Protein AF-A0A2P2NLT2-F1 (afdb_monomer_lite)

Radius of gyration: 26.63 Å; chains: 1; bounding box: 58×68×46 Å

Sequence (73 aa):
MRKFRSRYMYYSYCYDTVRYPVPLPECVIDPYEKERFKDTGRLKFGGSHQSNKRRSRRRSRVRVVSASEDQSV

Foldseek 3Di:
DVVCCQQPPFFDPQQQCVVPVDGDPPDDDDVVSNVQADNRRGGPDDPPPPPPDDDDDDDDPPPPPDDDDDDDD

Organism: Rhizophora mucronata (NCBI:txid61149)

Structure (mmCIF, N/CA/C/O backbone):
data_AF-A0A2P2NLT2-F1
#
_entry.id   AF-A0A2P2NLT2-F1
#
loop_
_atom_site.group_PDB
_atom_site.id
_atom_site.type_symbol
_atom_site.label_atom_id
_atom_site.label_alt_id
_atom_site.label_comp_id
_atom_site.label_asym_id
_atom_site.label_entity_id
_atom_site.label_seq_id
_atom_site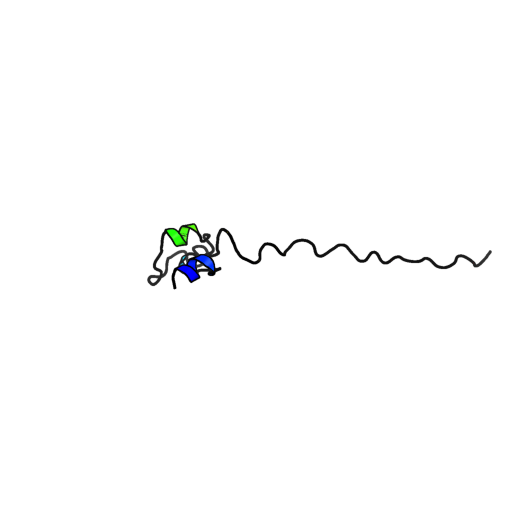.pdbx_PDB_ins_code
_atom_site.Cartn_x
_atom_site.Cartn_y
_atom_site.Cartn_z
_atom_site.occupancy
_atom_site.B_iso_or_equiv
_atom_site.auth_seq_id
_atom_site.auth_comp_id
_atom_site.auth_asym_id
_atom_site.auth_atom_id
_atom_site.pdbx_PDB_model_num
ATOM 1 N N . MET A 1 1 ? -7.992 0.361 15.409 1.00 65.12 1 MET A N 1
ATOM 2 C CA . MET A 1 1 ? -6.881 0.732 14.494 1.00 65.12 1 MET A CA 1
ATOM 3 C C . MET A 1 1 ? -7.218 0.747 12.989 1.00 65.12 1 MET A C 1
ATOM 5 O O . MET A 1 1 ? -6.420 1.279 12.225 1.00 65.12 1 MET A O 1
ATOM 9 N N . ARG A 1 2 ? -8.386 0.258 12.526 1.00 73.00 2 ARG A N 1
ATOM 10 C CA . ARG A 1 2 ? -8.743 0.223 11.082 1.00 73.00 2 ARG A CA 1
ATOM 11 C C . ARG A 1 2 ? -8.806 1.606 10.410 1.00 73.00 2 ARG A C 1
ATOM 13 O O . ARG A 1 2 ? -8.234 1.793 9.342 1.00 73.00 2 ARG A O 1
ATOM 20 N N . LYS A 1 3 ? -9.411 2.608 11.068 1.00 77.81 3 LYS A N 1
ATOM 21 C CA . LYS A 1 3 ? -9.504 3.988 10.535 1.00 77.81 3 LYS A CA 1
ATOM 22 C C . LYS A 1 3 ? -8.129 4.589 10.222 1.00 77.81 3 LYS A C 1
ATOM 24 O O . LYS A 1 3 ? -7.957 5.183 9.161 1.00 77.81 3 LYS A O 1
ATOM 29 N N . PHE A 1 4 ? -7.150 4.382 11.104 1.00 77.19 4 PHE A N 1
ATOM 30 C CA . PHE A 1 4 ? -5.784 4.864 10.903 1.00 77.19 4 PHE A CA 1
ATOM 31 C C . PHE A 1 4 ? -5.119 4.176 9.707 1.00 77.19 4 PHE A C 1
ATOM 33 O O . PHE A 1 4 ? -4.640 4.853 8.801 1.00 77.19 4 PHE A O 1
ATOM 40 N N . ARG A 1 5 ? -5.179 2.839 9.651 1.00 77.31 5 ARG A N 1
ATOM 41 C CA . ARG A 1 5 ? -4.600 2.056 8.548 1.00 77.31 5 ARG A CA 1
ATOM 42 C C . ARG A 1 5 ? -5.186 2.455 7.194 1.00 77.31 5 ARG A C 1
ATOM 44 O O . ARG A 1 5 ? -4.441 2.689 6.255 1.00 77.31 5 ARG A O 1
ATOM 51 N N . SER A 1 6 ? -6.500 2.661 7.122 1.00 75.75 6 SER A N 1
ATOM 52 C CA . SER A 1 6 ? -7.161 3.053 5.872 1.00 75.75 6 SER A CA 1
ATOM 53 C C . SER A 1 6 ? -6.718 4.419 5.325 1.00 75.75 6 SER A C 1
ATOM 55 O O . SER A 1 6 ? -6.776 4.639 4.116 1.00 75.75 6 SER A O 1
ATOM 57 N N . ARG A 1 7 ? -6.320 5.356 6.201 1.00 76.06 7 ARG A N 1
ATOM 58 C CA . ARG A 1 7 ? -6.036 6.753 5.831 1.00 76.06 7 ARG A CA 1
ATOM 59 C C . ARG A 1 7 ? -4.550 7.079 5.747 1.00 76.06 7 ARG A C 1
ATOM 61 O O . ARG A 1 7 ? -4.168 7.868 4.894 1.00 76.06 7 ARG A O 1
ATOM 68 N N . TYR A 1 8 ? -3.736 6.504 6.626 1.00 79.62 8 TYR A N 1
ATOM 69 C CA . TYR A 1 8 ? -2.333 6.895 6.788 1.00 79.62 8 TYR A CA 1
ATOM 70 C C . TYR A 1 8 ? -1.349 5.817 6.342 1.00 79.62 8 TYR A C 1
ATOM 72 O O . TYR A 1 8 ? -0.156 6.092 6.226 1.00 79.62 8 TYR A O 1
ATOM 80 N N . MET A 1 9 ? -1.811 4.589 6.086 1.00 82.44 9 MET A N 1
ATOM 81 C CA . MET A 1 9 ? -0.908 3.533 5.657 1.00 82.44 9 MET A CA 1
ATOM 82 C C . MET A 1 9 ? -0.531 3.720 4.186 1.00 82.44 9 MET A C 1
ATOM 84 O O . MET A 1 9 ? -1.379 3.714 3.299 1.00 82.44 9 MET A O 1
ATOM 88 N N . TYR A 1 10 ? 0.763 3.896 3.935 1.00 83.44 10 TYR A N 1
ATOM 89 C CA . TYR A 1 10 ? 1.296 4.148 2.596 1.00 83.44 10 TYR A CA 1
ATOM 90 C C . TYR A 1 10 ? 1.568 2.862 1.799 1.00 83.44 10 TYR A C 1
ATOM 92 O O . TYR A 1 10 ? 1.507 2.855 0.566 1.00 83.44 10 TYR A O 1
ATOM 100 N N . TYR A 1 11 ? 1.872 1.779 2.510 1.00 88.69 11 TYR A N 1
ATOM 101 C CA . TYR A 1 11 ? 2.293 0.507 1.943 1.00 88.69 11 TYR A CA 1
ATOM 102 C C . TYR A 1 11 ? 1.819 -0.647 2.820 1.00 88.69 11 TYR A C 1
ATOM 104 O O . TYR A 1 11 ? 1.918 -0.553 4.040 1.00 88.69 11 TYR A O 1
ATOM 112 N N . SER A 1 12 ? 1.353 -1.728 2.201 1.00 87.31 12 SER A N 1
ATOM 113 C CA . SER A 1 12 ? 1.000 -2.981 2.863 1.00 87.31 12 SER A CA 1
ATOM 114 C C . SER A 1 12 ? 1.509 -4.160 2.040 1.00 87.31 12 SER A C 1
ATOM 116 O O . SER A 1 12 ? 1.179 -4.287 0.863 1.00 87.31 12 SER A O 1
ATOM 118 N N . TYR A 1 13 ? 2.289 -5.034 2.675 1.00 88.81 13 TYR A N 1
ATOM 119 C CA . TYR A 1 13 ? 2.901 -6.193 2.022 1.00 88.81 13 TYR A CA 1
ATOM 120 C C . TYR A 1 1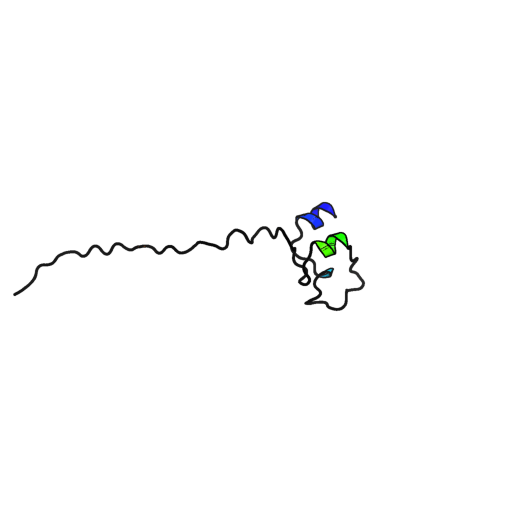3 ? 1.874 -7.254 1.608 1.00 88.81 13 TYR A C 1
ATOM 122 O O . TYR A 1 13 ? 2.054 -7.901 0.586 1.00 88.81 13 TYR A O 1
ATOM 130 N N . CYS A 1 14 ? 0.771 -7.394 2.351 1.00 89.19 14 CYS A N 1
ATOM 131 C CA . CYS A 1 14 ? -0.273 -8.377 2.047 1.00 89.19 14 CYS A CA 1
ATOM 132 C C . CYS A 1 14 ? -0.969 -8.139 0.698 1.00 89.19 14 CYS A C 1
ATOM 134 O O . CYS A 1 14 ? -1.592 -9.051 0.165 1.00 89.19 14 CYS A O 1
ATOM 136 N N . TYR A 1 15 ? -0.886 -6.919 0.158 1.00 89.69 15 TYR A N 1
ATOM 137 C CA . TYR A 1 15 ? -1.457 -6.564 -1.143 1.00 89.69 15 TYR A CA 1
ATOM 138 C C . TYR A 1 15 ? -0.382 -6.410 -2.236 1.00 89.69 15 TYR A C 1
ATOM 140 O O . TYR A 1 15 ? -0.717 -6.024 -3.353 1.00 89.69 15 TYR A O 1
ATOM 148 N N . ASP A 1 16 ? 0.895 -6.676 -1.928 1.00 91.88 16 ASP A N 1
ATOM 149 C CA . ASP A 1 16 ? 1.996 -6.638 -2.896 1.00 91.88 16 ASP A CA 1
ATOM 150 C C . ASP A 1 16 ? 2.129 -7.989 -3.612 1.00 91.88 16 ASP A C 1
ATOM 152 O O . ASP A 1 16 ? 2.848 -8.887 -3.173 1.00 91.88 16 ASP A O 1
ATOM 156 N N . THR A 1 17 ? 1.430 -8.119 -4.735 1.00 89.88 17 THR A N 1
ATOM 157 C CA . THR A 1 17 ? 1.453 -9.311 -5.590 1.00 89.88 17 THR A CA 1
ATOM 158 C C . THR A 1 17 ? 2.678 -9.360 -6.499 1.00 89.88 17 THR A C 1
ATOM 160 O O . THR A 1 17 ? 2.996 -10.423 -7.030 1.00 89.88 17 THR A O 1
ATOM 163 N N . VAL A 1 18 ? 3.398 -8.241 -6.659 1.00 91.12 18 VAL A N 1
ATOM 164 C CA . VAL A 1 18 ? 4.661 -8.197 -7.413 1.00 91.12 18 VAL A CA 1
ATOM 165 C C . VAL A 1 18 ? 5.763 -8.904 -6.632 1.00 91.12 18 VAL A C 1
ATOM 167 O O . VAL A 1 18 ? 6.577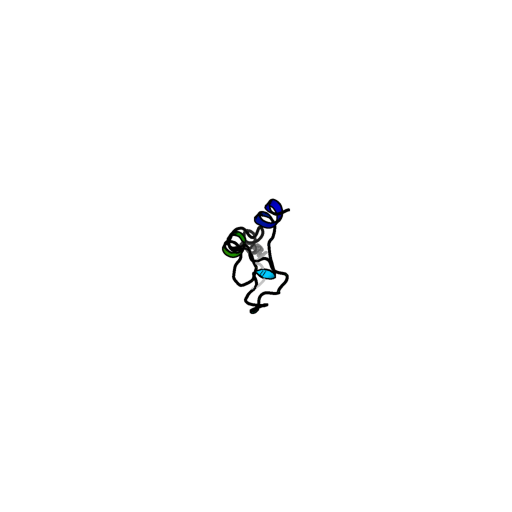 -9.617 -7.217 1.00 91.12 18 VAL A O 1
ATOM 170 N N . ARG A 1 19 ? 5.793 -8.712 -5.309 1.00 90.50 19 ARG A N 1
ATOM 171 C CA . ARG A 1 19 ? 6.799 -9.326 -4.437 1.00 90.50 19 ARG A CA 1
ATOM 172 C C . ARG A 1 19 ? 6.362 -10.670 -3.868 1.00 90.50 19 ARG A C 1
ATOM 174 O O . ARG A 1 19 ? 7.193 -11.565 -3.735 1.00 90.50 19 ARG A O 1
ATOM 181 N N . TYR A 1 20 ? 5.081 -10.807 -3.540 1.00 89.62 20 TYR A N 1
ATOM 182 C CA . TYR A 1 20 ? 4.510 -12.005 -2.935 1.00 89.62 20 TYR A CA 1
ATOM 183 C C . TYR A 1 20 ? 3.331 -12.497 -3.787 1.00 89.62 20 TYR A C 1
ATOM 185 O O . TYR A 1 20 ? 2.180 -12.165 -3.504 1.00 89.62 20 TYR A O 1
ATOM 193 N N . PRO A 1 21 ? 3.588 -13.286 -4.849 1.00 85.56 21 PRO A N 1
ATOM 194 C CA . PRO A 1 21 ? 2.525 -13.790 -5.722 1.00 85.56 21 PRO A CA 1
ATOM 195 C C . PRO A 1 21 ? 1.592 -14.775 -5.004 1.00 85.56 21 PRO A C 1
ATOM 197 O O . PRO A 1 21 ? 0.426 -14.903 -5.370 1.00 85.56 21 PRO A O 1
ATOM 200 N N . VAL A 1 22 ? 2.092 -15.452 -3.965 1.00 87.88 22 VAL A N 1
ATOM 201 C CA . VAL A 1 22 ? 1.295 -16.301 -3.077 1.00 87.88 22 VAL A CA 1
ATOM 202 C C . VAL A 1 22 ? 1.007 -15.516 -1.793 1.00 87.88 22 VAL A C 1
ATOM 204 O O . VAL A 1 22 ? 1.960 -15.089 -1.133 1.00 87.88 22 VAL A O 1
ATOM 207 N N . PRO A 1 23 ? -0.270 -15.304 -1.422 1.00 80.50 23 PRO A N 1
ATOM 208 C CA . PRO A 1 23 ? -0.615 -14.580 -0.206 1.00 80.50 23 PRO A CA 1
ATOM 209 C C . PRO A 1 23 ? -0.166 -15.369 1.027 1.00 80.50 23 PRO A C 1
ATOM 211 O O . PRO A 1 23 ? -0.388 -16.577 1.123 1.00 80.50 23 PRO A O 1
ATOM 214 N N . LEU A 1 24 ? 0.462 -14.676 1.977 1.00 84.94 24 LEU A N 1
ATOM 215 C CA . LEU A 1 24 ? 0.890 -15.289 3.231 1.00 84.94 24 LEU A CA 1
ATOM 216 C C . LEU A 1 24 ? -0.345 -15.698 4.060 1.00 84.94 24 LEU A C 1
ATOM 218 O O . LEU A 1 24 ? -1.331 -14.959 4.080 1.00 84.94 24 LEU A O 1
ATOM 222 N N . PRO A 1 25 ? -0.302 -16.833 4.783 1.00 85.56 25 PRO A N 1
ATOM 223 C CA . PRO A 1 25 ? -1.459 -17.377 5.508 1.00 85.56 25 PRO A CA 1
ATOM 224 C C . PRO A 1 25 ? -1.954 -16.484 6.660 1.00 85.56 25 PRO A C 1
ATOM 226 O O . PRO A 1 25 ? -3.086 -16.616 7.111 1.00 85.56 25 PRO A O 1
ATOM 229 N N . GLU A 1 26 ? -1.127 -15.550 7.122 1.00 88.56 26 GLU A N 1
ATOM 230 C CA . GLU A 1 26 ? -1.471 -14.530 8.121 1.00 88.56 26 GLU A CA 1
ATOM 231 C C . GLU A 1 26 ? -2.232 -13.323 7.541 1.00 88.56 26 GLU A C 1
ATOM 233 O O . GLU A 1 26 ? -2.802 -12.520 8.285 1.00 88.56 26 GLU A O 1
ATOM 238 N N . CYS A 1 27 ? -2.231 -13.158 6.215 1.00 87.12 27 CYS A N 1
ATOM 239 C CA . CYS A 1 27 ? -2.830 -12.004 5.567 1.00 87.12 27 CYS A CA 1
ATOM 240 C C . CYS A 1 27 ? -4.348 -12.164 5.463 1.00 87.12 27 CYS A C 1
ATOM 242 O O . CYS A 1 27 ? -4.870 -12.906 4.633 1.00 87.12 27 CYS A O 1
ATOM 244 N N . VAL A 1 28 ? -5.073 -11.376 6.255 1.00 85.62 28 VAL A N 1
ATOM 245 C CA . VAL A 1 28 ? -6.521 -11.204 6.101 1.00 85.62 28 VAL A CA 1
ATOM 246 C C . VAL A 1 28 ? -6.773 -10.205 4.971 1.00 85.62 28 VAL A C 1
ATOM 248 O O . VAL A 1 28 ? -6.659 -8.995 5.163 1.00 85.62 28 VAL A O 1
ATOM 251 N N . ILE A 1 29 ? -7.076 -10.717 3.777 1.00 84.81 29 ILE A N 1
ATOM 252 C CA . ILE A 1 29 ? -7.362 -9.898 2.592 1.00 84.81 29 ILE A CA 1
ATOM 253 C C . ILE A 1 29 ? -8.766 -9.295 2.732 1.00 84.81 29 ILE A C 1
ATOM 255 O O . ILE A 1 29 ? -9.767 -9.980 2.525 1.00 84.81 29 ILE A O 1
ATOM 259 N N . ASP A 1 30 ? -8.845 -8.004 3.055 1.00 85.56 30 ASP A N 1
ATOM 260 C CA . ASP A 1 30 ? -10.103 -7.253 3.035 1.00 85.56 30 ASP A CA 1
ATOM 261 C C . ASP A 1 30 ? -10.311 -6.666 1.622 1.00 85.56 30 ASP A C 1
ATOM 263 O O . ASP A 1 30 ? -9.466 -5.890 1.156 1.00 85.56 30 ASP A O 1
ATOM 267 N N . PRO A 1 31 ? -11.396 -7.011 0.904 1.00 84.75 31 PRO A N 1
ATOM 268 C CA . PRO A 1 31 ? -11.629 -6.524 -0.456 1.00 84.75 31 PRO A CA 1
ATOM 269 C C . PRO A 1 31 ? -11.673 -4.990 -0.539 1.00 84.75 31 PRO A C 1
ATOM 271 O O . PRO A 1 31 ? -11.157 -4.418 -1.500 1.00 84.75 31 PRO A O 1
ATOM 274 N N . TYR A 1 32 ? -12.179 -4.307 0.494 1.00 82.94 32 TYR A N 1
ATOM 275 C CA . TYR A 1 32 ? -12.250 -2.841 0.527 1.00 82.94 32 TYR A CA 1
ATOM 276 C C . TYR A 1 32 ? -10.874 -2.179 0.650 1.00 82.94 32 TYR A C 1
ATOM 278 O O . TYR A 1 32 ? -10.637 -1.087 0.125 1.00 82.94 32 TYR A O 1
ATOM 286 N N . GLU A 1 33 ? -9.948 -2.816 1.367 1.00 82.31 33 GLU A N 1
ATOM 287 C CA . GLU A 1 33 ? -8.565 -2.351 1.435 1.00 82.31 33 GLU A CA 1
ATOM 288 C C . GLU A 1 33 ? -7.829 -2.683 0.134 1.00 82.31 33 GLU A C 1
ATOM 290 O O . GLU A 1 33 ? -7.138 -1.817 -0.404 1.00 82.31 33 GLU A O 1
ATOM 295 N N . LYS A 1 34 ? -8.046 -3.881 -0.425 1.00 84.88 34 LYS A N 1
ATOM 296 C CA . LYS A 1 34 ? -7.458 -4.314 -1.700 1.00 84.88 34 LYS A CA 1
ATOM 297 C C . LYS A 1 34 ? -7.774 -3.350 -2.843 1.00 84.88 34 LYS A C 1
ATOM 299 O O . LYS A 1 34 ? -6.896 -3.034 -3.639 1.00 84.88 34 LYS A O 1
ATOM 304 N N . GLU A 1 35 ? -8.989 -2.813 -2.912 1.00 86.75 35 GLU A N 1
ATOM 305 C CA . GLU A 1 35 ? -9.340 -1.817 -3.931 1.00 86.75 35 GLU A CA 1
ATOM 306 C C . GLU A 1 35 ? -8.509 -0.532 -3.833 1.00 86.75 35 GLU A C 1
ATOM 308 O O . GLU A 1 35 ? -8.243 0.108 -4.854 1.00 86.75 35 GLU A O 1
ATOM 313 N N . ARG A 1 36 ? -8.048 -0.174 -2.631 1.00 84.81 36 ARG A N 1
ATOM 314 C CA . ARG A 1 36 ? -7.281 1.046 -2.356 1.00 84.81 36 ARG A CA 1
ATOM 315 C C . ARG A 1 36 ? -5.787 0.899 -2.650 1.00 84.81 36 ARG A C 1
ATOM 317 O O . ARG A 1 36 ? -5.132 1.908 -2.923 1.00 84.81 36 ARG A O 1
ATOM 324 N N . PHE A 1 37 ? -5.245 -0.317 -2.608 1.00 87.94 37 PHE A N 1
ATOM 325 C CA . PHE A 1 37 ? -3.832 -0.610 -2.872 1.00 87.94 37 PHE A CA 1
ATOM 326 C C . PHE A 1 37 ? -3.615 -1.107 -4.306 1.00 87.94 37 PHE A C 1
ATOM 328 O O . PHE A 1 37 ? -4.427 -1.831 -4.868 1.00 87.94 37 PHE A O 1
ATOM 335 N N . LYS A 1 38 ? -2.519 -0.677 -4.932 1.00 88.69 38 LYS A N 1
ATOM 336 C CA . LYS A 1 38 ? -2.022 -1.219 -6.202 1.00 8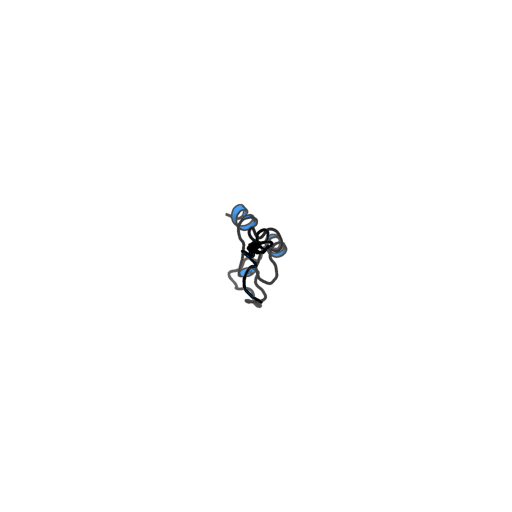8.69 38 LYS A CA 1
ATOM 337 C C . LYS A 1 38 ? -1.493 -2.634 -5.982 1.00 88.69 38 LYS A C 1
ATOM 339 O O . LYS A 1 38 ? -1.166 -2.993 -4.858 1.00 88.69 38 LYS A O 1
ATOM 344 N N . ASP A 1 39 ? -1.242 -3.332 -7.080 1.00 87.81 39 ASP A N 1
ATOM 345 C CA . ASP A 1 39 ? -0.576 -4.643 -7.090 1.00 87.81 39 ASP A CA 1
ATOM 346 C C . ASP A 1 39 ? 0.839 -4.610 -6.481 1.00 87.81 39 ASP A C 1
ATOM 348 O O . ASP A 1 39 ? 1.367 -5.622 -6.054 1.00 87.81 39 ASP A O 1
ATOM 352 N N . THR A 1 40 ? 1.449 -3.425 -6.376 1.00 87.19 40 THR A N 1
ATOM 353 C CA . THR A 1 40 ? 2.727 -3.195 -5.666 1.00 87.19 40 THR A CA 1
ATOM 354 C C . THR A 1 40 ? 2.564 -3.012 -4.150 1.00 87.19 40 THR A C 1
ATOM 356 O O . THR A 1 40 ? 3.490 -2.560 -3.481 1.00 87.19 40 THR A O 1
ATOM 359 N N . GLY A 1 41 ? 1.362 -3.193 -3.597 1.00 88.56 41 GLY A N 1
ATOM 360 C CA . GLY A 1 41 ? 1.051 -2.937 -2.186 1.00 88.56 41 GLY A CA 1
ATOM 361 C C . GLY A 1 41 ? 1.042 -1.457 -1.774 1.00 88.56 41 GLY A C 1
ATOM 362 O O . GLY A 1 41 ? 0.803 -1.134 -0.611 1.00 88.56 41 GLY A O 1
ATOM 363 N N . ARG A 1 42 ? 1.295 -0.522 -2.702 1.00 88.25 42 ARG A N 1
ATOM 364 C CA . ARG A 1 42 ? 1.246 0.933 -2.464 1.00 88.25 42 ARG A CA 1
ATOM 365 C C . ARG A 1 42 ? -0.138 1.511 -2.715 1.00 88.25 42 ARG A C 1
ATOM 367 O O . ARG A 1 42 ? -0.850 1.064 -3.606 1.00 88.25 42 ARG A O 1
ATOM 374 N N . LEU A 1 43 ? -0.498 2.565 -1.989 1.00 86.69 43 LEU A N 1
ATOM 375 C CA . LEU A 1 43 ? -1.788 3.244 -2.151 1.00 86.69 43 LEU A CA 1
ATOM 376 C C . LEU A 1 43 ? -2.006 3.750 -3.601 1.00 86.69 43 LEU A C 1
ATOM 378 O O . LEU A 1 43 ? -1.103 4.340 -4.204 1.00 86.69 43 LEU A O 1
ATOM 382 N N . LYS A 1 44 ? -3.207 3.542 -4.166 1.00 80.81 44 LYS A N 1
ATOM 383 C CA . LYS A 1 44 ? -3.585 4.003 -5.519 1.00 80.81 44 LYS A CA 1
ATOM 384 C C . LYS A 1 44 ? -3.702 5.523 -5.608 1.00 80.81 44 LYS A C 1
ATOM 386 O O . LYS A 1 44 ? -3.163 6.114 -6.542 1.00 80.81 44 LYS A O 1
ATOM 391 N N . PHE A 1 45 ? -4.366 6.132 -4.627 1.00 69.81 45 PHE A N 1
ATOM 392 C CA . PHE A 1 45 ? -4.699 7.556 -4.583 1.00 69.81 45 PHE A CA 1
ATOM 393 C C . PHE A 1 45 ? -4.307 8.137 -3.221 1.00 69.81 45 PHE A C 1
ATOM 395 O O . PHE A 1 45 ? -4.654 7.551 -2.202 1.00 69.81 45 PHE A O 1
ATOM 402 N N . GLY A 1 46 ? -3.607 9.278 -3.184 1.00 62.91 46 GLY A N 1
ATOM 403 C CA . GLY A 1 46 ? -3.331 9.995 -1.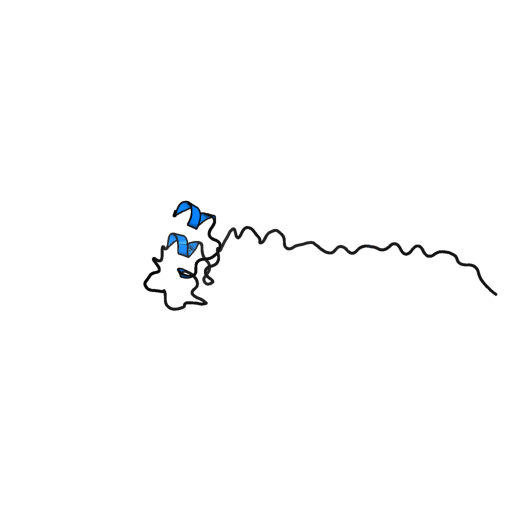926 1.00 62.91 46 GLY A CA 1
ATOM 404 C C . GLY A 1 46 ? -2.007 9.671 -1.223 1.00 62.91 46 GLY A C 1
ATOM 405 O O . GLY A 1 46 ? -1.885 9.880 -0.020 1.00 62.91 46 GLY A O 1
ATOM 406 N N . GLY A 1 47 ? -0.981 9.201 -1.939 1.00 57.47 47 GLY A N 1
ATOM 407 C CA . GLY A 1 47 ? 0.376 9.180 -1.391 1.00 57.47 47 GLY A CA 1
ATOM 408 C C . GLY A 1 47 ? 0.865 10.612 -1.154 1.00 57.47 47 GLY A C 1
ATOM 409 O O . GLY A 1 47 ? 1.262 11.274 -2.110 1.00 57.47 47 GLY A O 1
ATOM 410 N N . SER A 1 48 ? 0.838 11.062 0.104 1.00 56.69 48 SER A N 1
ATOM 411 C CA . SER A 1 48 ? 1.135 12.410 0.641 1.00 56.69 48 SER A CA 1
ATOM 412 C C . SER A 1 48 ? 2.400 13.138 0.128 1.00 56.69 48 SER A C 1
ATOM 414 O O . SER A 1 48 ? 2.683 14.250 0.565 1.00 56.69 48 SER A O 1
ATOM 416 N N . HIS A 1 49 ? 3.188 12.563 -0.780 1.00 53.88 49 HIS A N 1
ATOM 417 C CA . HIS A 1 49 ? 4.483 13.102 -1.201 1.00 53.88 49 HIS A CA 1
ATOM 418 C C . HIS A 1 49 ? 4.665 13.247 -2.718 1.00 53.88 49 HIS A C 1
ATOM 420 O O . HIS A 1 49 ? 5.746 13.629 -3.163 1.00 53.88 49 HIS A O 1
ATOM 426 N N . GLN A 1 50 ? 3.646 12.977 -3.544 1.00 54.22 50 GLN A N 1
ATOM 427 C CA . GLN A 1 50 ? 3.791 13.140 -5.000 1.00 54.22 50 GLN A CA 1
ATOM 428 C C . GLN A 1 50 ? 3.670 14.589 -5.497 1.00 54.22 50 GLN A C 1
ATOM 430 O O . GLN A 1 50 ? 4.072 14.866 -6.627 1.00 54.22 50 GLN A O 1
ATOM 435 N N . SER A 1 51 ? 3.211 15.535 -4.673 1.00 54.44 51 SER A N 1
ATOM 436 C CA . SER A 1 51 ? 2.997 16.925 -5.101 1.00 54.44 51 SER A CA 1
ATOM 437 C C . SER A 1 51 ? 4.254 17.809 -5.133 1.00 54.44 51 SER A C 1
ATOM 439 O O . SER A 1 51 ? 4.217 18.853 -5.773 1.00 54.44 51 SER A O 1
ATOM 441 N N . ASN A 1 52 ? 5.393 17.410 -4.551 1.00 54.25 52 ASN A N 1
ATOM 442 C CA . ASN A 1 52 ? 6.555 18.314 -4.433 1.00 54.25 52 ASN A CA 1
ATOM 443 C C . ASN A 1 52 ? 7.649 18.169 -5.502 1.00 54.25 52 ASN A C 1
ATOM 445 O O . ASN A 1 52 ? 8.705 18.789 -5.386 1.00 54.25 52 ASN A O 1
ATOM 449 N N . LYS A 1 53 ? 7.451 17.386 -6.572 1.00 60.19 53 LYS A N 1
ATOM 450 C CA . LYS A 1 53 ? 8.573 17.071 -7.480 1.00 60.19 53 LYS A CA 1
ATOM 451 C C . LYS A 1 53 ? 8.771 17.981 -8.696 1.00 60.19 53 LYS A C 1
ATOM 453 O O . LYS A 1 53 ? 9.561 17.617 -9.565 1.00 60.19 53 LYS A O 1
ATOM 458 N N . ARG A 1 54 ? 8.128 19.149 -8.824 1.00 60.66 54 ARG A N 1
ATOM 459 C CA . ARG A 1 54 ? 8.308 19.969 -10.044 1.00 60.66 54 ARG A CA 1
ATOM 460 C C . ARG A 1 54 ? 8.344 21.481 -9.812 1.00 60.66 54 ARG A C 1
ATOM 462 O O . ARG A 1 54 ? 7.354 22.154 -10.056 1.00 60.66 54 ARG A O 1
ATOM 469 N N . ARG A 1 55 ? 9.533 22.001 -9.468 1.00 59.41 55 ARG A N 1
ATOM 470 C CA . ARG A 1 55 ? 10.275 23.054 -10.219 1.00 59.41 55 ARG A CA 1
ATOM 471 C C . ARG A 1 55 ? 11.383 23.692 -9.364 1.00 59.41 55 ARG A C 1
ATOM 473 O O . ARG A 1 55 ? 11.407 24.891 -9.127 1.00 59.41 55 ARG A O 1
ATOM 480 N N . SER A 1 56 ? 12.373 22.892 -8.974 1.00 64.62 56 SER A N 1
ATOM 481 C CA . SER A 1 56 ? 13.735 23.425 -8.862 1.00 64.62 56 SER A CA 1
ATOM 482 C C . SER A 1 56 ? 14.333 23.420 -10.269 1.00 64.62 56 SER A C 1
ATOM 484 O O . SER A 1 56 ? 14.267 22.384 -10.934 1.00 64.62 56 SER A O 1
ATOM 486 N N . ARG A 1 57 ? 14.865 24.572 -10.700 1.00 63.59 57 ARG A N 1
ATOM 487 C CA . ARG A 1 57 ? 15.645 24.879 -11.925 1.00 63.59 57 ARG A CA 1
ATOM 488 C C . ARG A 1 57 ? 15.019 25.988 -12.774 1.00 63.59 57 ARG A C 1
ATOM 490 O O . ARG A 1 57 ? 14.606 25.770 -13.910 1.00 63.59 57 ARG A O 1
ATOM 497 N N . ARG A 1 58 ? 15.093 27.226 -12.285 1.00 60.19 58 ARG A N 1
ATOM 498 C CA . ARG A 1 58 ? 15.455 28.332 -13.178 1.00 60.19 58 ARG A CA 1
ATOM 499 C C . ARG A 1 58 ? 16.744 28.951 -12.656 1.00 60.19 58 ARG A C 1
ATOM 501 O O . ARG A 1 58 ? 16.771 29.580 -11.608 1.00 60.19 58 ARG A O 1
ATOM 508 N N . ARG A 1 59 ? 17.807 28.598 -13.381 1.00 59.91 59 ARG A N 1
ATOM 509 C CA . ARG A 1 59 ? 19.200 29.018 -13.251 1.00 59.91 59 ARG A CA 1
ATOM 510 C C . ARG A 1 59 ? 19.319 30.477 -12.823 1.00 59.91 59 ARG A C 1
ATOM 512 O O . ARG A 1 59 ? 18.706 31.351 -13.434 1.00 59.91 59 ARG A O 1
ATOM 519 N N . SER A 1 60 ? 20.183 30.695 -11.840 1.00 61.06 60 SER A N 1
ATOM 520 C CA . SER A 1 60 ? 20.936 31.925 -11.638 1.00 61.06 60 SER A CA 1
ATOM 521 C C . SER A 1 60 ? 21.378 32.494 -12.989 1.00 61.06 60 SER A C 1
ATOM 523 O O . SER A 1 60 ? 22.261 31.960 -13.660 1.00 61.06 60 SER A O 1
ATOM 525 N N . ARG A 1 61 ? 20.730 33.574 -13.428 1.00 59.22 61 ARG A N 1
ATOM 526 C CA . ARG A 1 61 ? 21.225 34.381 -14.540 1.00 59.22 61 ARG A CA 1
ATOM 527 C C . ARG A 1 61 ? 22.300 35.281 -13.941 1.00 59.22 61 ARG A C 1
ATOM 529 O O . ARG A 1 61 ? 21.992 36.364 -13.456 1.00 59.22 61 ARG A O 1
ATOM 536 N N . VAL A 1 62 ? 23.534 34.781 -13.883 1.00 58.75 62 VAL A N 1
ATOM 537 C CA . VAL A 1 62 ? 24.703 35.616 -13.591 1.00 58.75 62 VAL A CA 1
ATOM 538 C C . VAL A 1 62 ? 24.703 36.718 -14.651 1.00 58.75 62 VAL A C 1
ATOM 540 O O . VAL A 1 62 ? 24.831 36.434 -15.841 1.00 58.75 62 VAL A O 1
ATOM 543 N N . ARG A 1 63 ? 24.446 37.963 -14.239 1.00 57.66 63 ARG A N 1
ATOM 544 C CA . ARG A 1 63 ? 24.678 39.135 -15.083 1.00 57.66 63 ARG A CA 1
ATOM 545 C C . ARG A 1 63 ? 26.191 39.286 -15.175 1.00 57.66 63 ARG A C 1
ATOM 547 O O . ARG A 1 63 ? 26.812 39.728 -14.216 1.00 57.66 63 ARG A O 1
ATOM 554 N N . VAL A 1 64 ? 26.777 38.863 -16.290 1.00 56.28 64 VAL A N 1
ATOM 555 C CA . VAL A 1 64 ? 28.144 39.255 -16.635 1.00 56.28 64 VAL A CA 1
ATOM 556 C C . VAL A 1 64 ? 28.068 40.740 -16.976 1.00 56.28 64 VAL A C 1
ATOM 558 O O . VAL A 1 64 ? 27.454 41.119 -17.970 1.00 56.28 64 VAL A O 1
ATOM 561 N N . VAL A 1 65 ? 28.583 41.578 -16.081 1.00 58.75 65 VAL A N 1
ATOM 562 C CA . VAL A 1 65 ? 28.841 42.991 -16.356 1.00 58.75 65 VAL A CA 1
ATOM 563 C C . VAL A 1 65 ? 30.191 43.019 -17.063 1.00 58.75 65 VAL A C 1
ATOM 565 O O . VAL A 1 65 ? 31.218 42.810 -16.424 1.00 58.75 65 VAL A O 1
ATOM 568 N N . SER A 1 66 ? 30.187 43.179 -18.384 1.00 48.41 66 SER A N 1
ATOM 569 C CA . SER A 1 66 ? 31.412 43.375 -19.161 1.00 48.41 66 SER A CA 1
ATOM 570 C C . SER A 1 66 ? 31.920 44.791 -18.898 1.00 48.41 66 SER A C 1
ATOM 572 O O . SER A 1 66 ? 31.324 45.761 -19.362 1.00 48.41 66 SER A O 1
ATOM 574 N N . ALA A 1 67 ? 32.968 44.900 -18.087 1.00 50.69 67 ALA A N 1
ATOM 575 C CA . ALA A 1 67 ? 33.691 46.137 -17.844 1.00 50.69 67 ALA A CA 1
ATOM 576 C C . ALA A 1 67 ? 34.702 46.402 -18.977 1.00 50.69 67 ALA A C 1
ATOM 578 O O . ALA A 1 67 ? 35.452 45.501 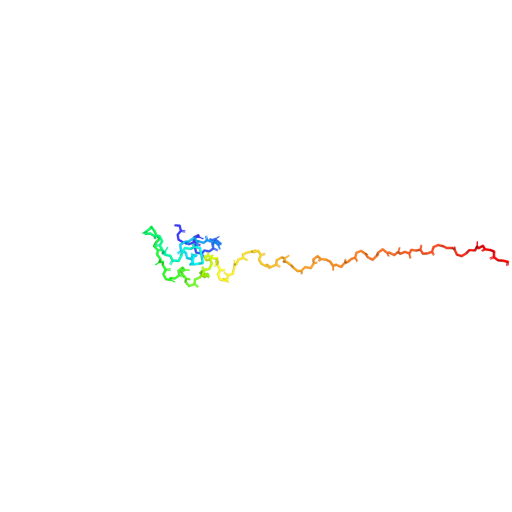-19.345 1.00 50.69 67 ALA A O 1
ATOM 579 N N . SER A 1 68 ? 34.688 47.651 -19.459 1.00 48.16 68 SER A N 1
ATOM 580 C CA . SER A 1 68 ? 35.760 48.421 -20.123 1.00 48.16 68 SER A CA 1
ATOM 581 C C . SER A 1 68 ? 36.456 47.839 -21.365 1.00 48.16 68 SER A C 1
ATOM 583 O O . SER A 1 68 ? 37.413 47.076 -21.256 1.00 48.16 68 SER A O 1
ATOM 585 N N . GLU A 1 69 ? 36.048 48.345 -22.534 1.00 53.47 69 GLU A N 1
ATOM 586 C CA . GLU A 1 69 ? 36.949 48.657 -23.653 1.00 53.47 69 GLU A CA 1
ATOM 587 C C . GLU A 1 69 ? 37.815 49.867 -23.258 1.00 53.47 69 GLU A C 1
ATOM 589 O O . GLU A 1 69 ? 37.246 50.889 -22.886 1.00 53.47 69 GLU A O 1
ATOM 594 N N . ASP A 1 70 ? 39.147 49.728 -23.274 1.00 47.59 70 ASP A N 1
ATOM 595 C CA . ASP A 1 70 ? 40.084 50.658 -23.940 1.00 47.59 70 ASP A CA 1
ATOM 596 C C . ASP A 1 70 ? 41.533 50.133 -23.807 1.00 47.59 70 ASP A C 1
ATOM 598 O O . ASP A 1 70 ? 42.152 50.257 -22.747 1.00 47.59 70 ASP A O 1
ATOM 602 N N . GLN A 1 71 ? 42.072 49.508 -24.866 1.00 44.66 71 GLN A N 1
ATOM 603 C CA . GLN A 1 71 ? 43.510 49.586 -25.155 1.00 44.66 71 GLN A CA 1
ATOM 604 C C . GLN A 1 71 ? 43.858 49.167 -26.597 1.00 44.66 71 GLN A C 1
ATOM 606 O O . GLN A 1 71 ? 43.580 48.045 -27.016 1.00 44.66 71 GLN A O 1
ATOM 611 N N . SER A 1 72 ? 44.583 50.071 -27.273 1.00 45.00 72 SER A N 1
ATOM 612 C CA . SER A 1 72 ? 45.476 49.905 -28.440 1.00 45.00 72 SER A CA 1
ATOM 613 C C . SER A 1 72 ? 44.861 49.576 -29.809 1.00 45.00 72 SER A C 1
ATOM 615 O O . SER A 1 72 ? 44.412 48.455 -30.024 1.00 45.00 72 SER A O 1
ATOM 617 N N . VAL A 1 73 ? 44.932 50.522 -30.763 1.00 41.34 73 VAL A N 1
ATOM 618 C CA . VAL A 1 73 ? 46.063 50.695 -31.716 1.00 41.34 73 VAL A CA 1
ATOM 619 C C . VAL A 1 73 ? 46.222 52.175 -32.056 1.00 41.34 73 VAL A C 1
ATOM 621 O O . VAL A 1 73 ? 45.189 52.815 -32.348 1.00 41.34 73 VAL A O 1
#

InterPro domains:
  IPR010713 Xyloglucan endo-transglycosylase, C-terminal [PF06955] (1-27)

Secondary structure (DSSP, 8-state):
-HHHHHHH--EEEEEETTT-SSPPTT----HHHHHHB-TEEEBSS--TTGGG-S-------------------

pLDDT: mean 73.24, std 15.18, range [41.34, 91.88]